Protein AF-A0A6J6TIW6-F1 (afdb_monomer_lite)

Secondary structure (DSSP, 8-state):
--HHHHHHHHHHHHHHHHHHHHHHHHHHHHHHHHHHHHHHHHHHHHHHHHHHHHHHHHHHHHHHT--S-SEEE-TTS-EEEEEE-TTS-EEEEEEEEEEE---STT-SS-EEEEEEEEEEE--

Radius of gyration: 28.24 Å; chains: 1; bounding box: 62×23×85 Å

Structure (mmCIF, N/CA/C/O backbone):
data_AF-A0A6J6TIW6-F1
#
_entry.id   AF-A0A6J6TIW6-F1
#
loop_
_atom_site.group_PDB
_atom_site.id
_atom_site.type_symbol
_atom_site.label_atom_id
_atom_site.label_alt_id
_atom_site.label_comp_id
_atom_site.label_asym_id
_atom_site.label_entity_id
_atom_site.label_seq_id
_atom_site.pdbx_PDB_ins_code
_atom_site.Cartn_x
_atom_site.Cartn_y
_atom_site.Cartn_z
_atom_site.occupancy
_atom_site.B_iso_or_equiv
_atom_site.auth_seq_id
_atom_site.auth_comp_id
_atom_site.auth_asym_id
_atom_site.auth_atom_id
_atom_site.pdbx_PDB_model_num
ATOM 1 N N . MET A 1 1 ? -43.082 -3.102 51.933 1.00 55.66 1 MET A N 1
ATOM 2 C CA . MET A 1 1 ? -41.770 -2.488 52.272 1.00 55.66 1 MET A CA 1
ATOM 3 C C . MET A 1 1 ? -40.545 -3.115 51.560 1.00 55.66 1 MET A C 1
ATOM 5 O O . MET A 1 1 ? -39.423 -2.878 51.988 1.00 55.66 1 MET A O 1
ATOM 9 N N . LYS A 1 2 ? -40.708 -3.886 50.462 1.00 52.62 2 LYS A N 1
ATOM 10 C CA . LYS A 1 2 ? -39.594 -4.535 49.722 1.00 52.62 2 LYS A CA 1
ATOM 11 C C . LYS A 1 2 ? -39.125 -3.756 48.474 1.00 52.62 2 LYS A C 1
ATOM 13 O O . LYS A 1 2 ? -37.949 -3.821 48.141 1.00 52.62 2 LYS A O 1
ATOM 18 N N . MET A 1 3 ? -39.997 -2.962 47.839 1.00 52.72 3 MET A N 1
ATOM 19 C CA . MET A 1 3 ? -39.671 -2.230 46.598 1.00 52.72 3 MET A CA 1
ATOM 20 C C . MET A 1 3 ? -38.710 -1.041 46.783 1.00 52.72 3 MET A C 1
ATOM 22 O O . MET A 1 3 ? -37.880 -0.793 45.916 1.00 52.72 3 MET A O 1
ATOM 26 N N . GLN A 1 4 ? -38.720 -0.355 47.933 1.00 56.91 4 GLN A N 1
ATOM 27 C CA . GLN A 1 4 ? -37.811 0.783 48.175 1.00 56.91 4 GLN A CA 1
ATOM 28 C C . GLN A 1 4 ? -36.330 0.382 48.326 1.00 56.91 4 GLN A C 1
ATOM 30 O O . GLN A 1 4 ? -35.439 1.198 48.094 1.00 56.91 4 GLN A O 1
ATOM 35 N N . LYS A 1 5 ? -36.036 -0.875 48.692 1.00 56.19 5 LYS A N 1
ATOM 36 C CA . LYS A 1 5 ? -34.653 -1.370 48.831 1.00 56.19 5 LYS A CA 1
ATOM 37 C C . LYS A 1 5 ? -33.976 -1.632 47.481 1.00 56.19 5 LYS A C 1
ATOM 39 O O . LYS A 1 5 ? -32.753 -1.547 47.406 1.00 56.19 5 LYS A O 1
ATOM 44 N N . LEU A 1 6 ? -34.750 -1.924 46.433 1.00 57.59 6 LEU A N 1
ATOM 45 C CA . LEU A 1 6 ? -34.216 -2.237 45.106 1.00 57.59 6 LEU A CA 1
ATOM 46 C C . LEU A 1 6 ? -33.749 -0.968 44.375 1.00 57.59 6 LEU A C 1
ATOM 48 O O . LEU A 1 6 ? -32.627 -0.931 43.879 1.00 57.59 6 LEU A O 1
ATOM 52 N N . GLY A 1 7 ? -34.542 0.109 44.428 1.00 59.91 7 GLY A N 1
ATOM 53 C CA . GLY A 1 7 ? -34.165 1.410 43.857 1.00 59.91 7 GLY A CA 1
ATOM 54 C C . GLY A 1 7 ? -32.921 2.023 44.513 1.00 59.91 7 GLY A C 1
ATOM 55 O O . GLY A 1 7 ? -32.062 2.564 43.822 1.00 59.91 7 GLY A O 1
ATOM 56 N N . LYS A 1 8 ? -32.753 1.854 45.836 1.00 59.06 8 LYS A N 1
ATOM 57 C CA . LYS A 1 8 ? -31.537 2.305 46.537 1.00 59.06 8 LYS A CA 1
ATOM 58 C C . LYS A 1 8 ? -30.275 1.560 46.087 1.00 59.06 8 LYS A C 1
ATOM 60 O O . LYS A 1 8 ? -29.252 2.213 45.912 1.00 59.06 8 LYS A O 1
ATOM 65 N N . ARG A 1 9 ? -30.343 0.241 45.851 1.00 59.50 9 ARG A N 1
ATOM 66 C CA . ARG A 1 9 ? -29.194 -0.556 45.367 1.00 59.50 9 ARG A CA 1
ATOM 67 C C . ARG A 1 9 ? -28.762 -0.191 43.947 1.00 59.50 9 ARG A C 1
ATOM 69 O O . ARG A 1 9 ? -27.569 -0.122 43.682 1.00 59.50 9 ARG A O 1
ATOM 76 N N . ILE A 1 10 ? -29.717 0.091 43.063 1.00 62.03 10 ILE A N 1
ATOM 77 C CA . ILE A 1 10 ? -29.421 0.549 41.697 1.00 62.03 10 ILE A CA 1
ATOM 78 C C . ILE A 1 10 ? -28.777 1.943 41.749 1.00 62.03 10 ILE A C 1
ATOM 80 O O . ILE A 1 10 ? -27.739 2.168 41.138 1.00 62.03 10 ILE A O 1
ATOM 84 N N . SER A 1 11 ? -29.316 2.853 42.571 1.00 60.66 11 SER A N 1
ATOM 85 C CA . SER A 1 11 ? -28.747 4.199 42.733 1.00 60.66 11 SER A CA 1
ATOM 86 C C . SER A 1 11 ? -27.343 4.208 43.356 1.00 60.66 11 SER A C 1
ATOM 88 O O . SER A 1 11 ? -26.539 5.075 43.023 1.00 60.66 11 SER A O 1
ATOM 90 N N . SER A 1 12 ? -27.023 3.250 44.240 1.00 60.38 12 SER A N 1
ATOM 91 C CA . SER A 1 12 ? -25.683 3.143 44.827 1.00 60.38 12 SER A CA 1
ATOM 92 C C . SER A 1 12 ? -24.664 2.550 43.856 1.00 60.38 12 SER A C 1
ATOM 94 O O . SER A 1 12 ? -23.528 3.003 43.869 1.00 60.38 12 SER A O 1
ATOM 96 N N . GLY A 1 13 ? -25.067 1.596 43.004 1.00 60.56 13 GLY A N 1
ATOM 97 C CA . GLY A 1 13 ? -24.210 1.064 41.936 1.00 60.56 13 GLY A CA 1
ATOM 98 C C . GLY A 1 13 ? -23.860 2.127 40.891 1.00 60.56 13 GLY A C 1
ATOM 99 O O . GLY A 1 13 ? -22.695 2.307 40.560 1.00 60.56 13 GLY A O 1
ATOM 100 N N . ILE A 1 14 ? -24.843 2.933 40.473 1.00 59.59 14 ILE A N 1
ATOM 101 C CA . ILE A 1 14 ? -24.616 4.042 39.529 1.00 59.59 14 ILE A CA 1
ATOM 102 C C . ILE A 1 14 ? -23.716 5.128 40.149 1.00 59.59 14 ILE A C 1
ATOM 104 O O . ILE A 1 14 ? -22.839 5.667 39.479 1.00 59.59 14 ILE A O 1
ATOM 108 N N . LYS A 1 15 ? -23.878 5.433 41.448 1.00 56.69 15 LYS A N 1
ATOM 109 C CA . LYS A 1 15 ? -23.004 6.391 42.151 1.00 56.69 15 LYS A CA 1
ATOM 110 C C . LYS A 1 15 ? -21.571 5.893 42.340 1.00 56.69 15 LYS A C 1
ATOM 112 O O . LYS A 1 15 ? -20.669 6.723 42.322 1.00 56.69 15 LYS A O 1
ATOM 117 N N . SER A 1 16 ? -21.346 4.591 42.535 1.00 59.56 16 SER A N 1
ATOM 118 C CA . SER A 1 16 ? -19.982 4.051 42.635 1.00 59.56 16 SER A CA 1
ATOM 119 C C . SER A 1 16 ? -19.277 3.975 41.284 1.00 59.56 16 SER A C 1
ATOM 121 O O . SER A 1 16 ? -18.054 4.019 41.246 1.00 59.56 16 SER A O 1
ATOM 123 N N . GLU A 1 17 ? -20.030 3.890 40.185 1.00 58.47 17 GLU A N 1
ATOM 124 C CA . GLU A 1 17 ? -19.468 3.813 38.834 1.00 58.47 17 GLU A CA 1
ATOM 125 C C . GLU A 1 17 ? -19.221 5.179 38.185 1.00 58.47 17 GLU A C 1
ATOM 127 O O . GLU A 1 17 ? -18.484 5.224 37.209 1.00 58.47 17 GLU A O 1
ATOM 132 N N . SER A 1 18 ? -19.755 6.288 38.721 1.00 60.41 18 SER A N 1
ATOM 133 C CA . SER A 1 18 ? -19.627 7.642 38.139 1.00 60.41 18 SER A CA 1
ATOM 134 C C . SER A 1 18 ? -18.203 7.973 37.667 1.00 60.41 18 SER A C 1
ATOM 136 O O . SER A 1 18 ? -18.028 8.354 36.514 1.00 60.41 18 SER A O 1
ATOM 138 N N . GLY A 1 19 ? -17.182 7.712 38.495 1.00 64.31 19 GLY A N 1
ATOM 139 C CA . GLY A 1 19 ? -15.778 7.961 38.131 1.00 64.31 19 GLY A CA 1
ATOM 140 C C . GLY A 1 19 ? -15.226 7.026 37.043 1.00 64.31 19 GLY A C 1
ATOM 141 O O . GLY A 1 19 ? -14.344 7.410 36.273 1.00 64.31 19 GLY A O 1
ATOM 142 N N . THR A 1 20 ? -15.763 5.810 36.927 1.00 75.50 20 THR A N 1
ATOM 143 C CA . THR A 1 20 ? -15.457 4.868 35.840 1.00 75.50 20 THR A CA 1
ATOM 144 C C . THR A 1 20 ? -16.153 5.283 34.544 1.00 75.50 20 THR A C 1
ATOM 146 O O . THR A 1 20 ? -15.538 5.210 33.481 1.00 75.50 20 THR A O 1
ATOM 149 N N . VAL A 1 21 ? -17.397 5.771 34.618 1.00 76.56 21 VAL A N 1
ATOM 150 C CA . VAL A 1 21 ? -18.148 6.244 33.445 1.00 76.56 21 VAL A CA 1
ATOM 151 C C . VAL A 1 21 ? -17.539 7.532 32.894 1.00 76.56 21 VAL A C 1
ATOM 153 O O . VAL A 1 21 ? -17.335 7.634 31.690 1.00 76.56 21 VAL A O 1
ATOM 156 N N . GLU A 1 22 ? -17.171 8.480 33.756 1.00 74.38 22 GLU A N 1
ATOM 157 C CA . GLU A 1 22 ? -16.486 9.722 33.367 1.00 74.38 22 GLU A CA 1
ATOM 158 C C . GLU A 1 22 ? -15.128 9.437 32.712 1.00 74.38 22 GLU A C 1
ATOM 160 O O . GLU A 1 22 ? -14.805 10.014 31.672 1.00 74.38 22 GLU A O 1
ATOM 165 N N . SER A 1 23 ? -14.367 8.479 33.254 1.00 74.12 23 SER A N 1
ATOM 166 C CA . SER A 1 23 ? -13.098 8.046 32.656 1.00 74.12 23 SER A CA 1
ATOM 167 C C . SER A 1 23 ? -13.307 7.368 31.299 1.00 74.12 23 SER A C 1
ATOM 169 O O . SER A 1 23 ? -12.579 7.651 30.349 1.00 74.12 23 SER A O 1
ATOM 171 N N . ALA A 1 24 ? -14.326 6.514 31.167 1.00 82.94 24 ALA A N 1
ATOM 172 C CA . ALA A 1 24 ? -14.671 5.873 29.899 1.00 82.94 24 ALA A CA 1
ATOM 173 C C . ALA A 1 24 ? -15.130 6.888 28.837 1.00 82.94 24 ALA A C 1
ATOM 175 O O . ALA A 1 24 ? -14.805 6.732 27.659 1.00 82.94 24 ALA A O 1
ATOM 176 N N . LEU A 1 25 ? -15.826 7.952 29.253 1.00 85.12 25 LEU A N 1
ATOM 177 C CA . LEU A 1 25 ? -16.344 9.007 28.379 1.00 85.12 25 LEU A CA 1
ATOM 178 C C . LEU A 1 25 ? -15.222 9.806 27.698 1.00 85.12 25 LEU A C 1
ATOM 180 O O . LEU A 1 25 ? -15.412 10.296 26.589 1.00 85.12 25 LEU A O 1
ATOM 184 N N . VAL A 1 26 ? -14.036 9.873 28.309 1.00 89.62 26 VAL A N 1
ATOM 185 C CA . VAL A 1 26 ? -12.833 10.485 27.715 1.00 89.62 26 VAL A CA 1
ATOM 186 C C . VAL A 1 26 ? -11.933 9.441 27.047 1.00 89.62 26 VAL A C 1
ATOM 188 O O . VAL A 1 26 ? -11.362 9.689 25.981 1.00 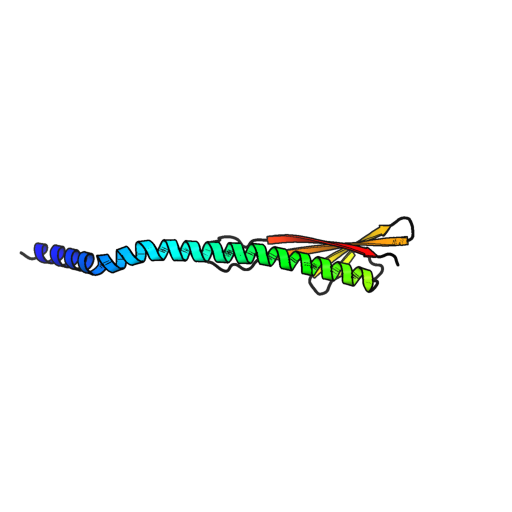89.62 26 VAL A O 1
ATOM 191 N N . LEU A 1 27 ? -11.822 8.248 27.631 1.00 90.06 27 LEU A N 1
ATOM 192 C CA . LEU A 1 27 ? -10.952 7.187 27.129 1.00 90.06 27 LEU A CA 1
ATOM 193 C C . LEU A 1 27 ? -11.420 6.642 25.772 1.00 90.06 27 LEU A C 1
ATOM 195 O O . LEU A 1 27 ? -10.606 6.440 24.876 1.00 90.06 27 LEU A O 1
ATOM 199 N N . ILE A 1 28 ? -12.725 6.430 25.583 1.00 89.81 28 ILE A N 1
ATOM 200 C CA . ILE A 1 28 ? -13.247 5.883 24.323 1.00 89.81 28 ILE A CA 1
ATOM 201 C C . ILE A 1 28 ? -12.943 6.830 23.144 1.00 89.81 28 ILE A C 1
ATOM 203 O O . ILE A 1 28 ? -12.314 6.375 22.186 1.00 89.81 28 ILE A O 1
ATOM 207 N N . PRO A 1 29 ? -13.283 8.137 23.186 1.00 90.94 29 PRO A N 1
ATOM 208 C CA . PRO A 1 29 ? -12.951 9.054 22.094 1.00 90.94 29 PRO A CA 1
ATOM 209 C C . PRO A 1 29 ? -11.448 9.192 21.843 1.00 90.94 29 PRO A C 1
ATOM 211 O O . PRO A 1 29 ? -11.028 9.272 20.691 1.00 90.94 29 PRO A O 1
ATOM 214 N N . THR A 1 30 ? -10.624 9.191 22.894 1.00 93.06 30 THR A N 1
ATOM 215 C CA . THR A 1 30 ? -9.164 9.313 22.747 1.00 93.06 30 THR A CA 1
ATOM 216 C C . THR A 1 30 ? -8.542 8.076 22.103 1.00 93.06 30 THR A C 1
ATOM 218 O O . THR A 1 30 ? -7.695 8.216 21.222 1.00 93.06 30 THR A O 1
ATOM 221 N N . VAL A 1 31 ? -9.006 6.872 22.448 1.00 92.00 31 VAL A N 1
ATOM 222 C CA . VAL A 1 31 ? -8.584 5.630 21.782 1.00 92.00 31 VAL A CA 1
ATOM 223 C C . VAL A 1 31 ? -9.044 5.606 20.323 1.00 92.00 31 VAL A C 1
ATOM 225 O O . VAL A 1 31 ? -8.264 5.242 19.444 1.00 92.00 31 VAL A O 1
ATOM 228 N N . LEU A 1 32 ? -10.274 6.042 20.031 1.00 91.88 32 LEU A N 1
ATOM 229 C CA . LEU A 1 32 ? -10.768 6.146 18.652 1.00 91.88 32 LEU A CA 1
ATOM 230 C C . LEU A 1 32 ? -9.937 7.125 17.816 1.00 91.88 32 LEU A C 1
ATOM 232 O O . LEU A 1 32 ? -9.573 6.811 16.679 1.00 91.88 32 LEU A O 1
ATOM 236 N N . LEU A 1 33 ? -9.603 8.285 18.384 1.00 92.25 33 LEU A N 1
ATOM 237 C CA . LEU A 1 33 ? -8.736 9.271 17.747 1.00 92.25 33 LEU A CA 1
ATOM 238 C C . LEU A 1 33 ? -7.350 8.676 17.476 1.00 92.25 33 LEU A C 1
ATOM 240 O O . LEU A 1 33 ? -6.859 8.757 16.353 1.00 92.25 33 LEU A O 1
ATOM 244 N N . PHE A 1 34 ? -6.745 8.035 18.477 1.00 93.94 34 PHE A N 1
ATOM 245 C CA . PHE A 1 34 ? -5.431 7.408 18.354 1.00 93.94 34 PHE A CA 1
ATOM 246 C C . PHE A 1 34 ? -5.398 6.357 17.239 1.00 93.94 34 PHE A C 1
ATOM 248 O O . PHE A 1 34 ? -4.536 6.410 16.362 1.00 93.94 34 PHE A O 1
ATOM 255 N N . LEU A 1 35 ? -6.370 5.442 17.228 1.00 92.31 35 LEU A N 1
ATOM 256 C CA . LEU A 1 35 ? -6.496 4.420 16.190 1.00 92.31 35 LEU A CA 1
ATOM 257 C C . LEU A 1 35 ? -6.674 5.056 14.801 1.00 92.31 35 LEU A C 1
ATOM 259 O O . LEU A 1 35 ? -6.039 4.631 13.835 1.00 92.31 35 LEU A O 1
ATOM 263 N N . SER A 1 36 ? -7.476 6.114 14.699 1.00 90.50 36 SER A N 1
ATOM 264 C CA . SER A 1 36 ? -7.684 6.829 13.435 1.00 90.50 36 SER A CA 1
ATOM 265 C C . SER A 1 36 ? -6.387 7.449 12.910 1.00 90.50 36 SER A C 1
ATOM 267 O O . SER A 1 36 ? -6.032 7.247 11.749 1.00 90.50 36 SER A O 1
ATOM 269 N N . VAL A 1 37 ? -5.636 8.142 13.770 1.00 92.94 37 VAL A N 1
ATOM 270 C CA . VAL A 1 37 ? -4.344 8.745 13.405 1.00 92.94 37 VAL A CA 1
ATOM 271 C C . VAL A 1 37 ? -3.333 7.674 13.000 1.00 92.94 37 VAL A C 1
ATOM 273 O O . VAL A 1 37 ? -2.651 7.834 11.988 1.00 92.94 37 VAL A O 1
ATOM 276 N N . LEU A 1 38 ? -3.271 6.560 13.734 1.00 91.50 38 LEU A N 1
ATOM 277 C CA . LEU A 1 38 ? -2.369 5.453 13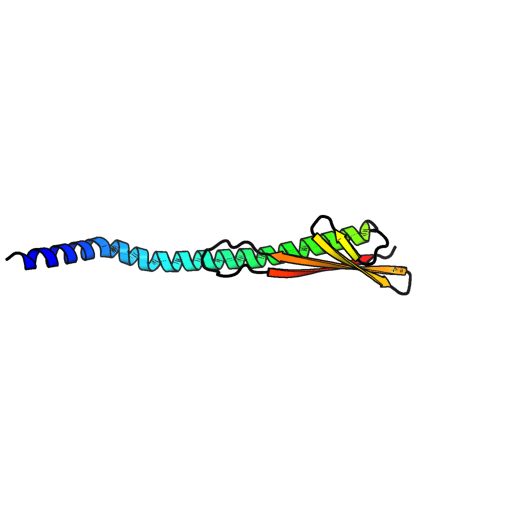.421 1.00 91.50 38 LEU A CA 1
ATOM 278 C C . LEU A 1 38 ? -2.647 4.870 12.028 1.00 91.50 38 LEU A C 1
ATOM 280 O O . LEU A 1 38 ? -1.711 4.639 11.262 1.00 91.50 38 LEU A O 1
ATOM 284 N N . GLN A 1 39 ? -3.920 4.677 11.670 1.00 90.19 39 GLN A N 1
ATOM 285 C CA . GLN A 1 39 ? -4.279 4.192 10.337 1.00 90.19 39 GLN A CA 1
ATOM 286 C C . GLN A 1 39 ? -3.882 5.188 9.240 1.00 90.19 39 GLN A C 1
ATOM 288 O O . GLN A 1 39 ? -3.366 4.775 8.201 1.00 90.19 39 GLN A O 1
ATOM 293 N N . ILE A 1 40 ? -4.124 6.485 9.453 1.00 90.44 40 ILE A N 1
ATOM 294 C CA . ILE A 1 40 ? -3.778 7.527 8.477 1.00 90.44 40 ILE A CA 1
ATOM 295 C C . ILE A 1 40 ? -2.262 7.558 8.261 1.00 90.44 40 ILE A C 1
ATOM 297 O O . ILE A 1 40 ? -1.805 7.536 7.119 1.00 90.44 40 ILE A O 1
ATOM 301 N N . ALA A 1 41 ? -1.479 7.533 9.342 1.00 91.06 41 ALA A N 1
ATOM 302 C CA . ALA A 1 41 ? -0.022 7.512 9.267 1.00 91.06 41 ALA A CA 1
ATOM 303 C C . ALA A 1 41 ? 0.491 6.285 8.498 1.00 91.06 41 ALA A C 1
ATOM 305 O O . ALA A 1 41 ? 1.320 6.421 7.598 1.00 91.06 41 ALA A O 1
ATOM 306 N N . ALA A 1 42 ? -0.049 5.099 8.796 1.00 88.94 42 ALA A N 1
ATOM 307 C CA . ALA A 1 42 ? 0.298 3.874 8.082 1.00 88.94 42 ALA A CA 1
ATOM 308 C C . ALA A 1 42 ? -0.068 3.937 6.591 1.00 88.94 42 ALA A C 1
ATOM 310 O O . ALA A 1 42 ? 0.699 3.454 5.760 1.00 88.94 42 ALA A O 1
ATOM 311 N N . SER A 1 43 ? -1.197 4.564 6.237 1.00 89.12 43 SER A N 1
ATOM 312 C CA . SER A 1 43 ? -1.602 4.725 4.836 1.00 89.12 43 SER A CA 1
ATOM 313 C C . SER A 1 43 ? -0.638 5.627 4.060 1.00 89.12 43 SER A C 1
ATOM 315 O O . SER A 1 43 ? -0.144 5.247 2.997 1.00 89.12 43 SER A O 1
ATOM 317 N N . VAL A 1 44 ? -0.300 6.794 4.615 1.00 90.69 44 VAL A N 1
ATOM 318 C CA . VAL A 1 44 ? 0.607 7.754 3.966 1.00 90.69 44 VAL A CA 1
ATOM 319 C C . VAL A 1 44 ? 2.012 7.170 3.808 1.00 90.69 44 VAL A C 1
ATOM 321 O O . VAL A 1 44 ? 2.579 7.214 2.716 1.00 90.69 44 VAL A O 1
ATOM 324 N N . LEU A 1 45 ? 2.558 6.570 4.870 1.00 90.88 45 LEU A N 1
ATOM 325 C CA . LEU A 1 45 ? 3.877 5.934 4.826 1.00 90.88 45 LEU A CA 1
ATOM 326 C C . LEU A 1 45 ? 3.896 4.744 3.861 1.00 90.88 45 LEU A C 1
ATOM 328 O O . LEU A 1 45 ? 4.825 4.617 3.065 1.00 90.88 45 LEU A O 1
ATOM 332 N N . GLY A 1 46 ? 2.851 3.912 3.885 1.00 89.44 46 GLY A N 1
ATOM 333 C CA . GLY A 1 46 ? 2.709 2.773 2.983 1.00 89.44 46 GLY A CA 1
ATOM 334 C C . GLY A 1 46 ? 2.731 3.190 1.513 1.00 89.44 46 GLY A C 1
ATOM 335 O O . GLY A 1 46 ? 3.454 2.586 0.726 1.00 89.44 46 GLY A O 1
ATOM 336 N N . ARG A 1 47 ? 2.014 4.264 1.150 1.00 90.38 47 ARG A N 1
ATOM 337 C CA . ARG A 1 47 ? 2.022 4.828 -0.212 1.00 90.38 47 ARG A CA 1
ATOM 338 C C . ARG A 1 47 ? 3.394 5.368 -0.618 1.00 90.38 47 ARG A C 1
ATOM 340 O O . ARG A 1 47 ? 3.831 5.119 -1.737 1.00 90.38 47 ARG A O 1
ATOM 347 N N . GLY A 1 48 ? 4.087 6.067 0.281 1.00 89.75 48 GLY A N 1
ATOM 348 C CA . GLY A 1 48 ? 5.429 6.588 0.005 1.00 89.75 48 GLY A CA 1
ATOM 349 C C . GLY A 1 48 ? 6.451 5.476 -0.251 1.00 89.75 48 GLY A C 1
ATOM 350 O O . GLY A 1 48 ? 7.186 5.515 -1.235 1.00 89.75 48 GLY A O 1
ATOM 351 N N . VAL A 1 49 ? 6.462 4.447 0.601 1.00 91.38 49 VAL A N 1
ATOM 352 C CA . VAL A 1 49 ? 7.349 3.283 0.441 1.00 91.38 49 VAL A CA 1
ATOM 353 C C . VAL A 1 49 ? 7.022 2.514 -0.839 1.00 91.38 49 VAL A C 1
ATOM 355 O O . VAL A 1 49 ? 7.928 2.172 -1.591 1.00 91.38 49 VAL A O 1
ATOM 358 N N . ALA A 1 50 ? 5.738 2.291 -1.116 1.00 90.69 50 ALA A N 1
ATOM 359 C CA . ALA A 1 50 ? 5.248 1.635 -2.325 1.00 90.69 50 ALA A CA 1
ATOM 360 C C . ALA A 1 50 ? 5.787 2.259 -3.621 1.00 90.69 50 ALA A C 1
ATOM 362 O O . ALA A 1 50 ? 6.339 1.549 -4.462 1.00 90.69 50 ALA A O 1
ATOM 363 N N . VAL A 1 51 ? 5.659 3.583 -3.757 1.00 91.44 51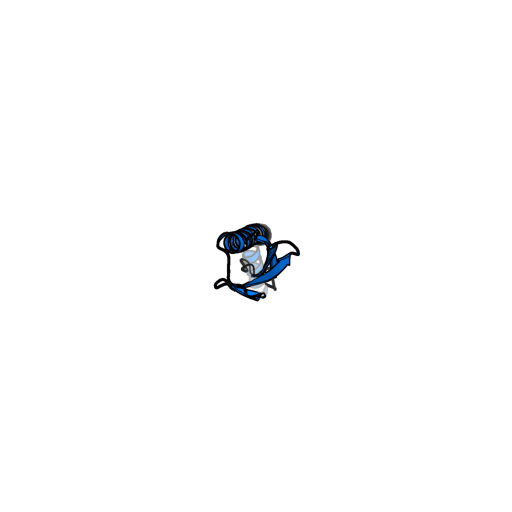 VAL A N 1
ATOM 364 C CA . VAL A 1 51 ? 6.131 4.318 -4.940 1.00 91.44 51 VAL A CA 1
ATOM 365 C C . VAL A 1 51 ? 7.645 4.186 -5.088 1.00 91.44 51 VAL A C 1
ATOM 367 O O . VAL A 1 51 ? 8.132 3.886 -6.174 1.00 91.44 51 VAL A O 1
ATOM 370 N N . ASN A 1 52 ? 8.390 4.348 -3.993 1.00 91.81 52 ASN A N 1
ATOM 371 C CA . ASN A 1 52 ? 9.848 4.250 -4.021 1.00 91.81 52 ASN A CA 1
ATOM 372 C C . ASN A 1 52 ? 10.336 2.845 -4.389 1.00 91.81 52 ASN A C 1
ATOM 374 O O . ASN A 1 52 ? 11.305 2.715 -5.133 1.00 91.81 52 ASN A O 1
ATOM 378 N N . LEU A 1 53 ? 9.670 1.799 -3.894 1.00 91.00 53 LEU A N 1
ATOM 379 C CA . LEU A 1 53 ? 10.013 0.419 -4.231 1.00 91.00 53 LEU A CA 1
ATOM 380 C C . LEU A 1 53 ? 9.794 0.133 -5.717 1.00 91.00 53 LEU A C 1
ATOM 382 O O . LEU A 1 53 ? 10.684 -0.414 -6.358 1.00 91.00 53 LEU A O 1
ATOM 386 N N . ILE A 1 54 ? 8.651 0.533 -6.279 1.00 91.12 54 ILE A N 1
ATOM 387 C CA . ILE A 1 54 ? 8.367 0.299 -7.704 1.00 91.12 54 ILE A CA 1
ATOM 388 C C . ILE A 1 54 ? 9.291 1.125 -8.581 1.00 91.12 54 ILE A C 1
ATOM 390 O O . ILE A 1 54 ? 9.816 0.603 -9.556 1.00 91.12 54 ILE A O 1
ATOM 394 N N . GLN A 1 55 ? 9.535 2.388 -8.235 1.00 91.88 55 GLN A N 1
ATOM 395 C CA . GLN A 1 55 ? 10.489 3.202 -8.976 1.00 91.88 55 GLN A CA 1
ATOM 396 C C . GLN A 1 55 ? 11.897 2.592 -8.929 1.00 91.88 55 GLN A C 1
ATOM 398 O O . GLN A 1 55 ? 12.584 2.577 -9.945 1.00 91.88 55 GLN A O 1
ATOM 403 N N . GLY A 1 56 ? 12.312 2.057 -7.777 1.00 89.44 56 GLY A N 1
ATOM 404 C CA . GLY A 1 56 ? 13.580 1.347 -7.631 1.00 89.44 56 GLY A CA 1
ATOM 405 C C . GLY A 1 56 ? 13.662 0.092 -8.500 1.00 89.44 56 GLY A C 1
ATOM 406 O O . GLY A 1 56 ? 14.672 -0.107 -9.171 1.00 89.44 56 GLY A O 1
ATOM 407 N N . GLU A 1 57 ? 12.601 -0.716 -8.537 1.00 87.38 57 GLU A N 1
ATOM 408 C CA . GLU A 1 57 ? 12.555 -1.930 -9.359 1.00 87.38 57 GLU A CA 1
ATOM 409 C C . GLU A 1 57 ? 12.556 -1.601 -10.854 1.00 87.38 57 GLU A C 1
ATOM 411 O O . GLU A 1 57 ? 13.348 -2.154 -11.606 1.00 87.38 57 GLU A O 1
ATOM 416 N N . VAL A 1 58 ? 11.742 -0.635 -11.289 1.00 88.88 58 VAL A N 1
ATOM 417 C CA . VAL A 1 58 ? 11.681 -0.215 -12.697 1.00 88.88 58 VAL A CA 1
ATOM 418 C C . VAL A 1 58 ? 13.016 0.380 -13.156 1.00 88.88 58 VAL A C 1
ATOM 420 O O . VAL A 1 58 ? 13.471 0.097 -14.262 1.00 88.88 58 VAL A O 1
ATOM 423 N N . SER A 1 59 ? 13.694 1.151 -12.300 1.00 89.38 59 SER A N 1
ATOM 424 C CA . SER A 1 59 ? 15.049 1.637 -12.584 1.00 89.38 59 SER A CA 1
ATOM 425 C C . SER A 1 59 ? 16.070 0.501 -12.654 1.00 89.38 59 SER A C 1
ATOM 427 O O . SER A 1 59 ? 16.930 0.501 -13.530 1.00 89.38 59 SER A O 1
ATOM 429 N N . ARG A 1 60 ? 15.994 -0.475 -11.744 1.00 85.88 60 ARG A N 1
ATOM 430 C CA . ARG A 1 60 ? 16.867 -1.654 -11.758 1.00 85.88 60 ARG A CA 1
ATOM 431 C C . ARG A 1 60 ? 16.677 -2.464 -13.040 1.00 85.88 60 ARG A C 1
ATOM 433 O O . ARG A 1 60 ? 17.667 -2.875 -13.636 1.00 85.88 60 ARG A O 1
ATOM 440 N N . GLU A 1 61 ? 15.437 -2.641 -13.469 1.00 82.31 61 GLU A N 1
ATOM 441 C CA . GLU A 1 61 ? 15.072 -3.344 -14.696 1.00 82.31 61 GLU A CA 1
ATOM 442 C C . GLU A 1 61 ? 15.636 -2.650 -15.948 1.00 82.31 61 GLU A C 1
ATOM 444 O O . GLU A 1 61 ? 16.192 -3.308 -16.828 1.00 82.31 61 GLU A O 1
ATOM 449 N N . ALA A 1 62 ? 15.575 -1.315 -15.994 1.00 84.31 62 ALA A N 1
ATOM 450 C CA . ALA A 1 62 ? 16.177 -0.528 -17.071 1.00 84.31 62 ALA A CA 1
ATOM 451 C C . ALA A 1 62 ? 17.712 -0.618 -17.091 1.00 84.31 62 ALA A C 1
ATOM 453 O O . ALA A 1 62 ? 18.308 -0.661 -18.160 1.00 84.31 62 ALA A O 1
ATOM 454 N N . LEU A 1 63 ? 18.364 -0.678 -15.924 1.00 82.69 63 LEU A N 1
ATOM 455 C CA . LEU A 1 63 ? 19.828 -0.770 -15.832 1.00 82.69 63 LEU A CA 1
ATOM 456 C C . LEU A 1 63 ? 20.371 -2.168 -16.138 1.00 82.69 63 LEU A C 1
ATOM 458 O O . LEU A 1 63 ? 21.456 -2.301 -16.700 1.00 82.69 63 LEU A O 1
ATOM 462 N N . LEU A 1 64 ? 19.659 -3.213 -15.713 1.00 79.25 64 LEU A N 1
ATOM 463 C CA . LEU A 1 64 ? 20.093 -4.599 -15.891 1.00 79.25 64 LEU A CA 1
ATOM 464 C C . LEU A 1 64 ? 19.800 -5.135 -17.297 1.00 79.25 64 LEU A C 1
ATOM 466 O O . LEU A 1 64 ? 20.285 -6.216 -17.624 1.00 79.25 64 LEU A O 1
ATOM 470 N N . GLY A 1 65 ? 19.062 -4.380 -18.119 1.00 67.25 65 GLY A N 1
ATOM 471 C CA . GLY A 1 65 ? 18.742 -4.744 -19.495 1.00 67.25 65 GLY A CA 1
ATOM 472 C C . GLY A 1 65 ? 17.877 -5.996 -19.530 1.00 67.25 65 GLY A C 1
ATOM 473 O O . GLY A 1 65 ? 18.356 -7.098 -19.800 1.00 67.25 65 GLY A O 1
ATOM 474 N N . SER A 1 66 ? 16.597 -5.849 -19.202 1.00 61.31 66 SER A N 1
ATOM 475 C CA . SER A 1 66 ? 15.704 -6.996 -19.130 1.00 61.31 66 SER A CA 1
ATOM 476 C C . SER A 1 66 ? 15.147 -7.444 -20.479 1.00 61.31 66 SER A C 1
ATOM 478 O O . SER A 1 66 ? 15.189 -6.734 -21.484 1.00 61.31 66 SER A O 1
ATOM 480 N N . SER A 1 67 ? 14.672 -8.692 -20.493 1.00 60.31 67 SER A N 1
ATOM 481 C CA . SER A 1 67 ? 14.265 -9.458 -21.672 1.00 60.31 67 SER A CA 1
ATOM 482 C C . SER A 1 67 ? 13.407 -8.669 -22.666 1.00 60.31 67 SER A C 1
ATOM 484 O O . SER A 1 67 ? 12.507 -7.939 -22.269 1.00 60.31 67 SER A O 1
ATOM 486 N N . GLN A 1 68 ? 13.615 -8.926 -23.961 1.00 56.12 68 GLN A N 1
ATOM 487 C CA . GLN A 1 68 ? 12.943 -8.323 -25.127 1.00 56.12 68 GLN A CA 1
ATOM 488 C C . GLN A 1 68 ? 11.398 -8.448 -25.174 1.00 56.12 68 GLN A C 1
ATOM 490 O O . GLN A 1 68 ? 10.793 -8.141 -26.202 1.00 56.12 68 GLN A O 1
ATOM 495 N N . LEU A 1 69 ? 10.738 -8.924 -24.116 1.00 63.69 69 LEU A N 1
ATOM 496 C CA . LEU A 1 69 ? 9.284 -9.017 -24.060 1.00 63.69 69 LEU A CA 1
ATOM 497 C C . LEU A 1 69 ? 8.666 -7.648 -23.756 1.00 63.69 69 LEU A C 1
ATOM 499 O O . LEU A 1 69 ? 9.048 -6.959 -22.815 1.00 63.69 69 LEU A O 1
ATOM 503 N N . SER A 1 70 ? 7.655 -7.275 -24.542 1.00 61.31 70 SER A N 1
ATOM 504 C CA . SER A 1 70 ? 6.920 -6.013 -24.383 1.00 61.31 70 SER A CA 1
ATOM 505 C C . SER A 1 70 ? 6.095 -5.944 -23.094 1.00 61.31 70 SER A C 1
ATOM 507 O O . SER A 1 70 ? 5.745 -4.849 -22.657 1.00 61.31 70 SER A O 1
ATOM 509 N N . GLN A 1 71 ? 5.780 -7.096 -22.497 1.00 68.38 71 GLN A N 1
ATOM 510 C CA . GLN A 1 71 ? 5.109 -7.216 -21.208 1.00 68.38 71 GLN A CA 1
ATOM 511 C C . GLN A 1 71 ? 5.732 -8.357 -20.408 1.00 68.38 71 GLN A C 1
ATOM 513 O O . GLN A 1 71 ? 5.893 -9.466 -20.923 1.00 68.38 71 GLN A O 1
ATOM 518 N N . SER A 1 72 ? 6.050 -8.091 -19.149 1.00 70.06 72 SER A N 1
ATOM 519 C CA . SER A 1 72 ? 6.512 -9.095 -18.197 1.00 70.06 72 SER A CA 1
ATOM 520 C C . SER A 1 72 ? 5.921 -8.800 -16.826 1.00 70.06 72 SER A C 1
ATOM 522 O O . SER A 1 72 ? 5.688 -7.650 -16.468 1.00 70.06 72 SER A O 1
ATOM 524 N N . THR A 1 73 ? 5.659 -9.843 -16.049 1.00 73.50 73 THR A N 1
ATOM 525 C CA . THR A 1 73 ? 5.357 -9.690 -14.626 1.00 73.50 73 THR A CA 1
ATOM 526 C C . THR A 1 73 ? 6.601 -10.128 -13.874 1.00 73.50 73 THR A C 1
ATOM 528 O O . THR A 1 73 ? 7.042 -11.270 -14.023 1.00 73.50 73 THR A O 1
ATOM 531 N N . ASP A 1 74 ? 7.193 -9.225 -13.098 1.00 70.19 74 ASP A N 1
ATOM 532 C CA . ASP A 1 74 ? 8.330 -9.583 -12.253 1.00 70.19 74 ASP A CA 1
ATOM 533 C C . ASP A 1 74 ? 7.874 -10.516 -11.113 1.00 70.19 74 ASP A C 1
ATOM 535 O O . ASP A 1 74 ? 6.708 -10.548 -10.719 1.00 70.19 74 ASP A O 1
ATOM 539 N N . SER A 1 75 ? 8.818 -11.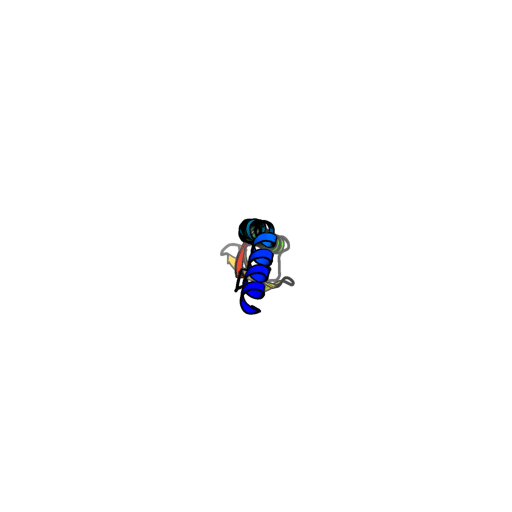265 -10.553 1.00 63.91 75 SER A N 1
ATOM 540 C CA . SER A 1 75 ? 8.696 -12.131 -9.379 1.00 63.91 75 SER A CA 1
ATOM 541 C C . SER A 1 75 ? 7.987 -11.484 -8.179 1.00 63.91 75 SER A C 1
ATOM 543 O O . SER A 1 75 ? 7.375 -12.188 -7.374 1.00 63.91 75 SER A O 1
ATOM 545 N N . LEU A 1 76 ? 8.006 -10.151 -8.073 1.00 68.25 76 LEU A N 1
ATOM 546 C CA . LEU A 1 76 ? 7.284 -9.387 -7.054 1.00 68.25 76 LEU A CA 1
ATOM 547 C C . LEU A 1 76 ? 5.825 -9.045 -7.425 1.00 68.25 76 LEU A C 1
ATOM 549 O O . LEU A 1 76 ? 5.165 -8.336 -6.657 1.00 68.25 76 LEU A O 1
ATOM 553 N N . GLY A 1 77 ? 5.307 -9.518 -8.559 1.00 74.56 77 GLY A N 1
ATOM 554 C CA . GLY A 1 77 ? 3.962 -9.204 -9.054 1.00 74.56 77 GLY A CA 1
ATOM 555 C C . GLY A 1 77 ? 3.829 -7.771 -9.576 1.00 74.56 77 GLY A C 1
ATOM 556 O O . GLY A 1 77 ? 2.768 -7.169 -9.436 1.00 74.56 77 GLY A O 1
ATOM 557 N N . THR A 1 78 ? 4.922 -7.196 -10.081 1.00 79.88 78 THR A N 1
ATOM 558 C CA . THR A 1 78 ? 4.917 -5.890 -10.753 1.00 79.88 78 THR A CA 1
ATOM 559 C C . THR A 1 78 ? 4.701 -6.128 -12.239 1.00 79.88 78 THR A C 1
ATOM 561 O O . THR A 1 78 ? 5.493 -6.835 -12.860 1.00 79.88 78 THR A O 1
ATOM 564 N N . ASP A 1 79 ? 3.659 -5.531 -12.805 1.00 85.19 79 ASP A N 1
ATOM 565 C CA . ASP A 1 79 ? 3.393 -5.580 -14.237 1.00 85.19 79 ASP A CA 1
ATOM 566 C C . ASP A 1 79 ? 4.257 -4.539 -14.941 1.00 85.19 79 ASP A C 1
ATOM 568 O O . ASP A 1 79 ? 4.102 -3.333 -14.727 1.00 85.19 79 ASP A O 1
ATOM 572 N N . LEU A 1 80 ? 5.181 -5.014 -15.764 1.00 84.62 80 LEU A N 1
ATOM 573 C CA . LEU A 1 80 ? 6.121 -4.223 -16.539 1.00 84.62 80 LEU A CA 1
ATOM 574 C C . LEU A 1 80 ? 5.642 -4.154 -17.989 1.00 84.62 80 LEU A C 1
ATOM 576 O O . LEU A 1 80 ? 5.319 -5.164 -18.613 1.00 84.62 80 LEU A O 1
ATOM 580 N N . SER A 1 81 ? 5.619 -2.947 -18.538 1.00 85.62 81 SER A N 1
ATOM 581 C CA . SER A 1 81 ? 5.303 -2.662 -19.933 1.00 85.62 81 SER A CA 1
ATOM 582 C C . SER A 1 81 ? 6.463 -1.911 -20.564 1.00 85.62 81 SER A C 1
ATOM 584 O O . SER A 1 81 ? 6.899 -0.889 -20.036 1.00 85.62 81 SER A O 1
ATOM 586 N N . ARG A 1 82 ? 6.926 -2.379 -21.722 1.00 83.25 82 ARG A N 1
ATOM 587 C CA . ARG A 1 82 ? 8.067 -1.804 -22.435 1.00 83.25 82 ARG A CA 1
ATOM 588 C C . ARG A 1 82 ? 7.632 -1.197 -23.764 1.00 83.25 82 ARG A C 1
ATOM 590 O O . ARG A 1 82 ? 7.030 -1.867 -24.601 1.00 83.25 82 ARG A O 1
ATOM 597 N N . ILE A 1 83 ? 7.944 0.079 -23.958 1.00 86.50 83 ILE A N 1
ATOM 598 C CA . ILE A 1 83 ? 7.604 0.857 -25.150 1.00 86.50 83 ILE A CA 1
ATOM 599 C C . ILE A 1 83 ? 8.905 1.234 -25.853 1.00 86.50 83 ILE A C 1
ATOM 601 O O . ILE A 1 83 ? 9.653 2.078 -25.369 1.00 86.50 83 ILE A O 1
ATOM 605 N N . GLN A 1 84 ? 9.177 0.604 -26.994 1.00 86.00 84 GLN A N 1
ATOM 606 C CA . GLN A 1 84 ? 10.374 0.887 -27.792 1.00 86.00 84 GLN A CA 1
ATOM 607 C C . GLN A 1 84 ? 10.323 2.314 -28.355 1.00 86.00 84 GLN A C 1
ATOM 609 O O . GLN A 1 84 ? 9.281 2.751 -28.852 1.00 86.00 84 GLN A O 1
ATOM 614 N N . LEU A 1 85 ? 11.450 3.027 -28.306 1.00 84.00 85 LEU A N 1
ATOM 615 C CA . LEU A 1 85 ? 11.557 4.395 -28.806 1.00 84.00 85 LEU A CA 1
ATOM 616 C C . LEU A 1 85 ? 12.129 4.440 -30.235 1.00 84.00 85 LEU A C 1
ATOM 618 O O . LEU A 1 85 ? 13.016 3.654 -30.583 1.00 84.00 85 LEU A O 1
ATOM 622 N N . PRO A 1 86 ? 11.654 5.371 -31.087 1.00 77.25 86 PRO A N 1
ATOM 623 C CA . PRO A 1 86 ? 12.229 5.592 -32.408 1.00 77.25 86 PRO A CA 1
ATOM 624 C C . PRO A 1 86 ? 13.603 6.264 -32.260 1.00 77.25 86 PRO A C 1
ATOM 626 O O . PRO A 1 86 ? 13.689 7.475 -32.079 1.00 77.25 86 PRO A O 1
ATOM 629 N N . GLY A 1 87 ? 14.676 5.474 -32.315 1.00 73.25 87 GLY A N 1
ATOM 630 C CA . GLY A 1 87 ? 16.053 5.962 -32.145 1.00 73.25 87 GLY A CA 1
ATOM 631 C C . GLY A 1 87 ? 16.990 5.034 -31.367 1.00 73.25 87 GLY A C 1
ATOM 632 O O . GLY A 1 87 ? 18.178 5.326 -31.298 1.00 73.25 87 GLY A O 1
ATOM 633 N N . GLY A 1 88 ? 16.479 3.918 -30.836 1.00 76.06 88 GLY A N 1
ATOM 634 C CA . GLY A 1 88 ? 17.205 3.062 -29.891 1.00 76.06 88 GLY A CA 1
ATOM 635 C C . GLY A 1 88 ? 16.715 3.313 -28.463 1.00 76.06 88 GLY A C 1
ATOM 636 O O . GLY A 1 88 ? 16.257 4.414 -28.155 1.00 76.06 88 GLY A O 1
ATOM 637 N N . GLY A 1 89 ? 16.732 2.277 -27.624 1.00 79.62 89 GLY A N 1
ATOM 638 C CA . GLY A 1 89 ? 16.186 2.326 -26.270 1.00 79.62 89 GLY A CA 1
ATOM 639 C C . GLY A 1 89 ? 14.674 2.080 -26.151 1.00 79.62 89 GLY A C 1
ATOM 640 O O . GLY A 1 89 ? 13.938 1.883 -27.128 1.00 79.62 89 GLY A O 1
ATOM 641 N N . ALA A 1 90 ? 14.198 2.063 -24.909 1.00 85.94 90 ALA A N 1
ATOM 642 C CA . ALA A 1 90 ? 12.825 1.771 -24.531 1.00 85.94 90 ALA A CA 1
ATOM 643 C C . ALA A 1 90 ? 12.409 2.489 -23.241 1.00 85.94 90 ALA A C 1
ATOM 645 O O . ALA A 1 90 ? 13.197 2.657 -22.319 1.00 85.94 90 ALA A O 1
ATOM 646 N N . ILE A 1 91 ? 11.133 2.848 -23.131 1.00 87.50 91 ILE A N 1
ATOM 647 C CA . ILE A 1 91 ? 10.523 3.270 -21.867 1.00 87.50 91 ILE A CA 1
ATOM 648 C C . ILE A 1 91 ? 9.974 2.031 -21.170 1.00 87.50 91 ILE A C 1
ATOM 650 O O . ILE A 1 91 ? 9.178 1.297 -21.753 1.00 87.50 91 ILE A O 1
ATOM 654 N N . ILE A 1 92 ? 10.356 1.830 -19.914 1.00 88.62 92 ILE A N 1
ATOM 655 C CA . ILE A 1 92 ? 9.822 0.779 -19.052 1.00 88.62 92 ILE A CA 1
ATOM 656 C C . ILE A 1 92 ? 8.860 1.424 -18.060 1.00 88.62 92 ILE A C 1
ATOM 658 O O . ILE A 1 92 ? 9.212 2.367 -17.353 1.00 88.62 92 ILE A O 1
ATOM 662 N N . ILE A 1 93 ? 7.635 0.914 -18.014 1.00 90.12 93 ILE A N 1
ATOM 663 C CA . ILE A 1 93 ? 6.580 1.344 -17.102 1.00 90.12 93 ILE A CA 1
ATOM 664 C C . ILE A 1 93 ? 6.249 0.155 -16.215 1.00 90.12 93 ILE A C 1
ATOM 666 O O . ILE A 1 93 ? 5.745 -0.851 -16.704 1.00 90.12 93 ILE A O 1
ATOM 670 N N . GLY A 1 94 ? 6.517 0.267 -14.919 1.00 90.19 94 GLY A N 1
ATOM 671 C CA . GLY A 1 94 ? 6.065 -0.711 -13.936 1.00 90.19 94 GLY A CA 1
ATOM 672 C C . GLY A 1 94 ? 4.799 -0.240 -13.256 1.00 90.19 94 GLY A C 1
ATOM 673 O O . GLY A 1 94 ? 4.666 0.937 -12.926 1.00 90.19 94 GLY A O 1
ATOM 674 N N . SER A 1 95 ? 3.875 -1.158 -13.017 1.00 90.81 95 SER A N 1
ATOM 675 C CA . SER A 1 95 ? 2.646 -0.911 -12.279 1.00 90.81 95 SER A CA 1
ATOM 676 C C . SER A 1 95 ? 2.372 -2.045 -11.304 1.00 90.81 95 SER A C 1
ATOM 678 O O . SER A 1 95 ? 2.676 -3.204 -11.572 1.00 90.81 95 SER A O 1
ATOM 680 N N . LYS A 1 96 ? 1.833 -1.706 -10.136 1.00 90.75 96 LYS A N 1
ATOM 681 C CA . LYS A 1 96 ? 1.461 -2.693 -9.126 1.00 90.75 96 LYS A CA 1
ATOM 682 C C . LYS A 1 96 ? 0.292 -2.188 -8.301 1.00 90.75 96 LYS A C 1
ATOM 684 O O . LYS A 1 96 ? 0.257 -1.027 -7.889 1.00 90.75 96 LYS A O 1
ATOM 689 N N . GLU A 1 97 ? -0.654 -3.078 -8.033 1.00 91.44 97 GLU A N 1
ATOM 690 C CA . GLU A 1 97 ? -1.701 -2.833 -7.049 1.00 91.44 97 GLU A CA 1
ATOM 691 C C . GLU A 1 97 ? -1.158 -3.146 -5.651 1.00 91.44 97 GLU A C 1
ATOM 693 O O . GLU A 1 97 ? -0.657 -4.240 -5.382 1.00 91.44 97 GLU A O 1
ATOM 698 N N . ILE A 1 98 ? -1.245 -2.175 -4.744 1.00 89.81 98 ILE A N 1
ATOM 699 C CA . ILE A 1 98 ? -0.801 -2.325 -3.362 1.00 89.81 98 ILE A CA 1
ATOM 700 C C . ILE A 1 98 ? -1.991 -2.154 -2.432 1.00 89.81 98 ILE A C 1
ATOM 702 O O . ILE A 1 98 ? -2.809 -1.247 -2.574 1.00 89.81 98 ILE A O 1
ATOM 706 N N . THR A 1 99 ? -2.079 -3.063 -1.464 1.00 88.88 99 THR A N 1
ATOM 707 C CA . THR A 1 99 ? -3.117 -3.065 -0.435 1.00 88.88 99 THR A CA 1
ATOM 708 C C . THR A 1 99 ? -2.496 -2.689 0.903 1.00 88.88 99 THR A C 1
ATOM 710 O O . THR A 1 99 ? -1.513 -3.295 1.329 1.00 88.88 99 THR A O 1
ATOM 713 N N . ILE A 1 100 ? -3.069 -1.697 1.579 1.00 85.69 100 ILE A N 1
ATOM 714 C CA . ILE A 1 100 ? -2.609 -1.254 2.897 1.00 85.69 100 ILE A CA 1
ATOM 715 C C . ILE A 1 100 ? -3.263 -2.131 3.967 1.00 85.69 100 ILE A C 1
ATOM 717 O O . ILE A 1 100 ? -4.489 -2.301 3.957 1.00 85.69 100 ILE A O 1
ATOM 721 N N . PRO A 1 101 ? -2.486 -2.680 4.918 1.00 81.44 101 PRO A N 1
ATOM 722 C CA . PRO A 1 101 ? -3.050 -3.481 5.988 1.00 81.44 101 PRO A CA 1
ATOM 723 C C . PRO A 1 101 ? -3.985 -2.645 6.869 1.00 81.44 101 PRO A C 1
ATOM 725 O O . PRO A 1 101 ? -3.750 -1.472 7.175 1.00 81.44 101 PRO A O 1
ATOM 728 N N . ARG A 1 102 ? -5.068 -3.284 7.309 1.00 85.12 102 ARG A N 1
ATOM 729 C CA . ARG A 1 102 ? -6.010 -2.707 8.267 1.00 85.12 102 ARG A CA 1
ATOM 730 C C . ARG A 1 102 ? -5.433 -2.865 9.671 1.00 85.12 102 ARG A C 1
ATOM 732 O O . ARG A 1 102 ? -5.353 -3.981 10.174 1.00 85.12 102 ARG A O 1
ATOM 739 N N . LEU A 1 103 ? -5.058 -1.753 10.297 1.00 83.38 103 LEU A N 1
ATOM 740 C CA . LEU A 1 103 ? -4.534 -1.740 11.666 1.00 83.38 103 LEU A CA 1
ATOM 741 C C . LEU A 1 103 ? -5.642 -1.583 12.707 1.00 83.38 103 LEU A C 1
ATOM 743 O O . LEU A 1 103 ? -5.430 -1.881 13.879 1.00 83.38 103 LEU A O 1
ATOM 747 N N . THR A 1 104 ? -6.824 -1.109 12.301 1.00 81.62 104 THR A N 1
ATOM 748 C CA . THR A 1 104 ? -7.912 -0.809 13.236 1.00 81.62 104 THR A CA 1
ATOM 749 C C . THR A 1 104 ? -9.249 -1.377 12.767 1.00 81.62 104 THR A C 1
ATOM 751 O O . THR A 1 104 ? -9.537 -1.421 11.566 1.00 81.62 104 THR A O 1
ATOM 754 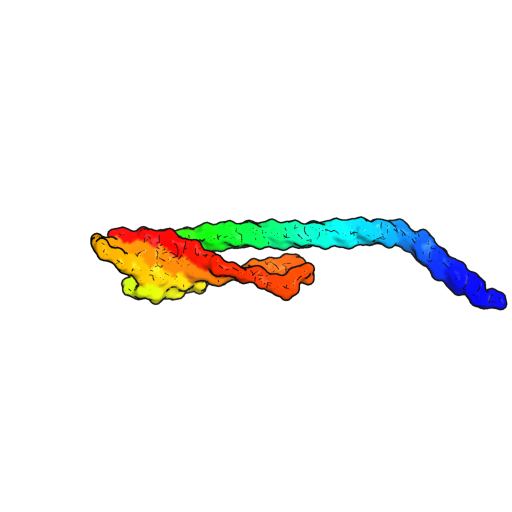N N . PRO A 1 105 ? -10.129 -1.788 13.693 1.00 77.88 105 PRO A N 1
ATOM 755 C CA . PRO A 1 105 ? -11.460 -2.258 13.340 1.00 77.88 105 PRO A CA 1
ATOM 756 C C . PRO A 1 105 ? -12.383 -1.129 12.849 1.00 77.88 105 PRO A C 1
ATOM 758 O O . PRO A 1 105 ? -13.488 -1.420 12.405 1.00 77.88 105 PRO A O 1
ATOM 761 N N . LEU A 1 106 ? -11.947 0.135 12.859 1.00 81.50 106 LEU A N 1
ATOM 762 C CA 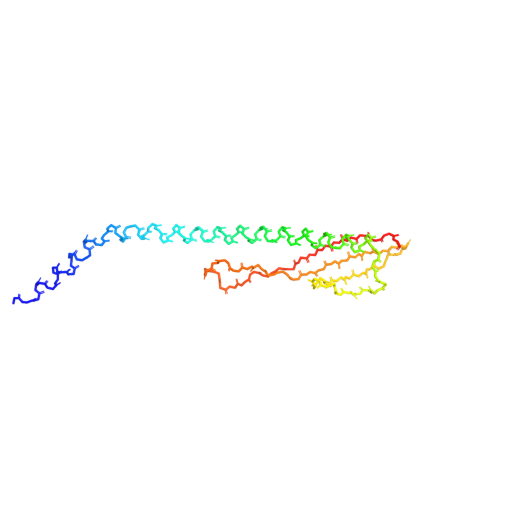. LEU A 1 106 ? -12.779 1.283 12.484 1.00 81.50 106 LEU A CA 1
ATOM 763 C C . LEU A 1 106 ? -13.013 1.408 10.973 1.00 81.50 106 LEU A C 1
ATOM 765 O O . LEU A 1 106 ? -13.995 2.022 10.566 1.00 81.50 106 LEU A O 1
ATOM 769 N N . ILE A 1 107 ? -12.150 0.823 10.136 1.00 79.44 107 ILE A N 1
ATOM 770 C CA . ILE A 1 107 ? -12.278 0.926 8.674 1.00 79.44 107 ILE A CA 1
ATOM 771 C C . ILE A 1 107 ? -12.928 -0.334 8.112 1.00 79.44 107 ILE A C 1
ATOM 773 O O . ILE A 1 107 ? -12.443 -1.434 8.338 1.00 79.44 107 ILE A O 1
ATOM 777 N N . ILE A 1 108 ? -14.016 -0.189 7.362 1.00 74.06 108 ILE A N 1
ATOM 778 C CA . ILE A 1 108 ? -14.793 -1.326 6.837 1.00 74.06 108 ILE A CA 1
ATOM 779 C C . ILE A 1 108 ? -14.105 -1.971 5.621 1.00 74.06 108 ILE A C 1
ATOM 781 O O . ILE A 1 108 ? -14.225 -3.177 5.420 1.00 74.06 108 ILE A O 1
ATOM 785 N N . SER A 1 109 ? -13.341 -1.190 4.850 1.00 77.19 109 SER A N 1
ATOM 786 C CA . SER A 1 109 ? -12.636 -1.644 3.647 1.00 77.19 109 SER A CA 1
ATOM 787 C C . SER A 1 109 ? -11.128 -1.450 3.769 1.00 77.19 109 SER A C 1
ATOM 789 O O . SER A 1 109 ? -10.664 -0.496 4.392 1.00 77.19 109 SER A O 1
ATOM 791 N N . GLN A 1 110 ? -10.362 -2.348 3.151 1.00 79.94 110 GLN A N 1
ATOM 792 C CA . GLN A 1 110 ? -8.930 -2.147 2.942 1.00 79.94 110 GLN A CA 1
ATOM 793 C C . GLN A 1 110 ? -8.713 -1.096 1.850 1.00 79.94 110 GLN A C 1
ATOM 795 O O . GLN A 1 110 ? -9.461 -1.048 0.872 1.00 79.94 110 GLN A O 1
ATOM 800 N N . ASP A 1 111 ? -7.704 -0.253 2.047 1.00 82.38 111 ASP A N 1
ATOM 801 C CA . ASP A 1 111 ? -7.291 0.748 1.068 1.00 82.38 111 ASP A CA 1
ATOM 802 C C . ASP A 1 111 ? -6.409 0.066 0.018 1.00 82.38 111 ASP A C 1
ATOM 804 O O . ASP A 1 111 ? -5.397 -0.555 0.358 1.00 82.38 111 ASP A O 1
ATOM 808 N N . LYS A 1 112 ? -6.827 0.151 -1.244 1.00 88.88 112 LYS A N 1
ATOM 809 C CA . LYS A 1 112 ? -6.096 -0.362 -2.400 1.00 88.88 112 LYS A CA 1
ATOM 810 C C . LYS A 1 112 ? -5.753 0.800 -3.308 1.00 88.88 112 LYS A C 1
ATOM 812 O O . LYS A 1 112 ? -6.601 1.649 -3.582 1.00 88.88 112 LYS A O 1
ATOM 817 N N . PHE A 1 113 ? -4.523 0.831 -3.791 1.00 89.31 113 PHE A N 1
ATOM 818 C CA . PHE A 1 113 ? -4.087 1.853 -4.724 1.00 89.31 113 PHE A CA 1
ATOM 819 C C . PHE A 1 113 ? -3.148 1.263 -5.764 1.00 89.31 113 PHE A C 1
ATOM 821 O O . PHE A 1 113 ? -2.363 0.357 -5.485 1.00 89.31 113 PHE A O 1
ATOM 828 N N . LEU A 1 114 ? -3.239 1.806 -6.972 1.00 90.88 114 LEU A N 1
ATOM 829 C CA . LEU A 1 114 ? -2.302 1.515 -8.038 1.00 90.88 114 LEU A CA 1
ATOM 830 C C . LEU A 1 114 ? -1.132 2.484 -7.928 1.00 90.88 114 LEU A C 1
ATOM 832 O O . LEU A 1 114 ? -1.312 3.686 -7.724 1.00 90.88 114 LEU A O 1
ATOM 836 N N . THR A 1 115 ? 0.070 1.949 -8.036 1.00 91.25 115 THR A N 1
ATOM 837 C CA . THR A 1 115 ? 1.302 2.727 -8.045 1.00 91.25 115 THR A CA 1
ATOM 838 C C . THR A 1 115 ? 2.140 2.310 -9.238 1.00 91.25 115 THR A C 1
ATOM 840 O O . THR A 1 115 ? 2.110 1.154 -9.667 1.00 91.25 115 THR A O 1
ATOM 843 N N . SER A 1 116 ? 2.825 3.292 -9.815 1.00 90.88 116 SER A N 1
ATOM 844 C CA . SER A 1 116 ? 3.579 3.121 -11.044 1.00 90.88 116 SER A CA 1
ATOM 845 C C . SER A 1 116 ? 4.933 3.801 -10.945 1.00 90.88 116 SER A C 1
ATOM 847 O O . SER A 1 116 ? 5.067 4.828 -10.280 1.00 90.88 116 SER A O 1
ATOM 849 N N . GLY A 1 117 ? 5.913 3.219 -11.625 1.00 90.44 117 GLY A N 1
ATOM 850 C CA . GLY A 1 117 ? 7.251 3.765 -11.809 1.00 90.44 117 GLY A CA 1
ATOM 851 C C . GLY A 1 117 ? 7.607 3.762 -13.288 1.00 90.44 117 GLY A C 1
ATOM 852 O O . GLY A 1 117 ? 7.061 2.970 -14.060 1.00 90.44 117 GLY A O 1
ATOM 853 N N . ILE A 1 118 ? 8.498 4.664 -13.686 1.00 91.25 118 ILE A N 1
ATOM 854 C CA . ILE A 1 118 ? 8.932 4.799 -15.080 1.00 91.25 118 ILE A CA 1
ATOM 855 C C . ILE A 1 118 ? 10.451 4.893 -15.113 1.00 91.25 118 ILE A C 1
ATOM 857 O O . ILE A 1 118 ? 11.043 5.628 -14.323 1.00 91.25 118 ILE A O 1
ATOM 861 N N . ALA A 1 119 ? 11.076 4.185 -16.044 1.00 90.25 119 ALA A N 1
ATOM 862 C CA . ALA A 1 119 ? 12.490 4.328 -16.353 1.00 90.25 119 ALA A CA 1
ATOM 863 C C . ALA A 1 119 ? 12.712 4.320 -17.865 1.00 90.25 119 ALA A C 1
ATOM 865 O O . ALA A 1 119 ? 11.870 3.857 -18.636 1.00 90.25 119 ALA A O 1
ATOM 866 N N . ILE A 1 120 ? 13.852 4.866 -18.272 1.00 88.38 120 ILE A N 1
ATOM 867 C CA . ILE A 1 120 ? 14.311 4.865 -19.656 1.00 88.38 120 ILE A CA 1
ATOM 868 C C . ILE A 1 120 ? 15.493 3.907 -19.719 1.00 88.38 120 ILE A C 1
ATOM 870 O O . ILE A 1 120 ? 16.431 4.025 -18.934 1.00 88.38 120 ILE A O 1
ATOM 874 N N . ASP A 1 121 ? 15.406 2.956 -20.634 1.00 85.56 121 ASP A N 1
ATOM 875 C CA . ASP A 1 121 ? 16.493 2.083 -21.039 1.00 85.56 121 ASP A CA 1
ATOM 876 C C . ASP A 1 121 ? 17.050 2.628 -22.359 1.00 85.56 121 ASP A C 1
ATOM 878 O O . ASP A 1 121 ? 16.301 2.824 -23.314 1.00 85.56 121 ASP A O 1
ATOM 882 N N . GLU A 1 122 ? 18.339 2.946 -22.400 1.00 73.81 122 GLU A N 1
ATOM 883 C CA . GLU A 1 122 ? 19.006 3.534 -23.572 1.00 73.81 122 GLU A CA 1
ATOM 884 C C . GLU A 1 122 ? 19.760 2.486 -24.411 1.00 73.81 122 GLU A C 1
ATOM 886 O O . GLU A 1 122 ? 20.369 2.841 -25.421 1.00 73.81 122 GLU A O 1
ATOM 891 N N . ASN A 1 123 ? 19.724 1.212 -23.997 1.00 61.84 123 ASN A N 1
ATOM 892 C CA . ASN A 1 123 ? 20.469 0.110 -24.614 1.00 61.84 123 ASN A CA 1
ATOM 893 C C . ASN A 1 123 ? 19.758 -0.515 -25.828 1.00 61.84 123 ASN A C 1
ATOM 895 O O . ASN A 1 123 ? 18.502 -0.513 -25.894 1.00 61.84 123 ASN A O 1
#

Organism: NCBI:txid449393

pLDDT: mean 79.83, std 12.3, range [52.62, 93.94]

Sequence (123 aa):
MKMQKLGKRISSGIKSESGTVESALVLIPTVLLFLSVLQIAASVLGRGVAVNLIQGEVSREALLGSSQLSQSTDSLGTDLSRIQLPGGGAIIIGSKEITIPRLTPLIISQDKFLTSGIAIDEN

Foldseek 3Di:
DPVVVVVVVVVVVCVVCVVVVVVCVVVVVVVVVVLVVVLVVQVVVVVVVVQVVQQVVQAVCLVVPDDPDQWDQDPVRWIWGWAADDPAWIKIKTKDKDWGDRPDPPDPDIDIDMYMHIDIRRD